Protein AF-A0A1Y5GXN7-F1 (afdb_monomer)

Solvent-accessible surface area (backbone atoms only — not comparable to full-atom values): 7508 Å² total; per-residue (Å²): 139,83,84,79,81,77,75,85,74,84,90,65,66,72,58,67,66,44,54,69,74,42,75,47,80,74,50,48,47,71,45,94,86,85,59,22,37,40,37,34,30,28,22,72,94,70,43,49,29,17,46,33,33,48,56,44,86,85,47,98,48,99,49,56,34,37,48,69,39,37,29,17,50,62,30,80,89,67,70,43,70,76,46,75,46,51,47,69,56,46,34,63,52,51,73,73,58,88,70,99,44,72,50,42,51,52,52,46,51,27,38,69,52,64,23,46,63,70,87,75,71,90,71,88,130

pLDDT: mean 77.29, std 19.77, range [32.41, 95.31]

Radius of gyration: 16.45 Å; Cα contacts (8 Å, |Δi|>4): 203; chains: 1; bounding box: 31×33×63 Å

Nearest PDB structures (foldseek):
  3put-assembly1_B  TM=5.569E-01  e=5.468E-01  Rhizobium etli CFN 42
  3ecf-assembly2_C  TM=4.548E-01  e=5.329E+00  Trichormus variabilis ATCC 29413

Sequence (125 aa):
MRINTCLLFVGKTRAWLSMKKCRKPLMADVYRDGGSYGFVYKADKGKIYELHLPVVRESPCDCKRYYEPLVFQDNCNSGNVVEHPTWEEAKDFVSRIKFDDDRFSELKWIIENGGCTEKYLTRLC

Mean predicted aligned error: 10.0 Å

Foldseek 3Di:
DDPPPPDDDPDDDPVLVQQPPDWAWDDKDFDPPQTKIWTWIATDVGWIKIWIWAWDPDDVDPWTFTDQIWMAGPDVVVVRT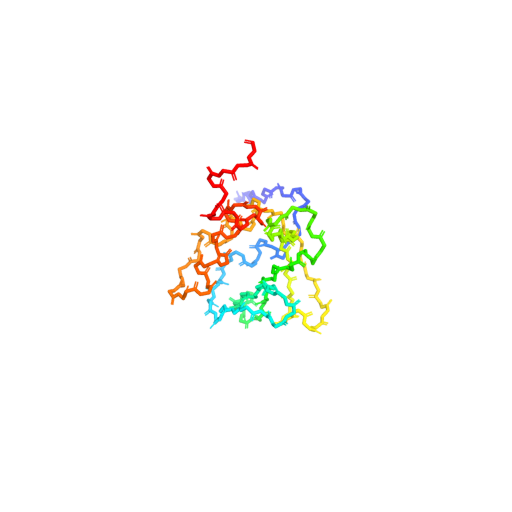PDRDALVSVLVVLVPDDDPDPRSVQVNVCSVVRRTPPPDPPDDD

Structure (mmCIF, N/CA/C/O backbone):
data_AF-A0A1Y5GXN7-F1
#
_entry.id   AF-A0A1Y5GXN7-F1
#
loop_
_atom_site.group_PDB
_atom_site.id
_atom_site.type_symbol
_atom_site.label_atom_id
_atom_site.label_alt_id
_atom_site.label_comp_id
_atom_site.label_asym_id
_atom_site.label_entity_id
_atom_site.label_seq_id
_atom_site.pdbx_PDB_ins_code
_atom_site.Cartn_x
_atom_site.Cartn_y
_atom_site.Cartn_z
_atom_site.occupancy
_atom_site.B_iso_or_equiv
_atom_site.auth_seq_id
_atom_site.auth_comp_id
_atom_site.auth_asym_id
_atom_site.auth_atom_id
_atom_site.pdbx_PDB_model_num
ATOM 1 N N . MET A 1 1 ? 3.716 -1.150 45.256 1.00 34.53 1 MET A N 1
ATOM 2 C CA . MET A 1 1 ? 4.627 -0.326 44.433 1.00 34.53 1 MET A CA 1
ATOM 3 C C . MET A 1 1 ? 4.821 -1.057 43.105 1.00 34.53 1 MET A C 1
ATOM 5 O O . MET A 1 1 ? 5.517 -2.060 43.075 1.00 34.53 1 MET A O 1
ATOM 9 N N . ARG A 1 2 ? 4.067 -0.699 42.055 1.00 34.84 2 ARG A N 1
ATOM 10 C CA . ARG A 1 2 ? 4.144 -1.371 40.744 1.00 34.84 2 ARG A CA 1
ATOM 11 C C . ARG A 1 2 ? 5.100 -0.578 39.862 1.00 34.84 2 ARG A C 1
ATOM 13 O O . ARG A 1 2 ? 4.800 0.558 39.512 1.00 34.84 2 ARG A O 1
ATOM 20 N N . ILE A 1 3 ? 6.249 -1.165 39.550 1.00 36.50 3 ILE A N 1
ATOM 21 C CA . ILE A 1 3 ? 7.191 -0.608 38.582 1.00 36.50 3 ILE A CA 1
ATOM 22 C C . ILE A 1 3 ? 6.585 -0.866 37.200 1.00 36.50 3 ILE A C 1
ATOM 24 O O . ILE A 1 3 ? 6.527 -2.002 36.736 1.00 36.50 3 ILE A O 1
ATOM 28 N N . ASN A 1 4 ? 6.052 0.191 36.584 1.00 32.41 4 ASN A N 1
ATOM 29 C CA . ASN A 1 4 ? 5.670 0.193 35.178 1.00 32.41 4 ASN A CA 1
ATOM 30 C C . ASN A 1 4 ? 6.953 0.161 34.348 1.00 32.41 4 ASN A C 1
ATOM 32 O O . ASN A 1 4 ? 7.621 1.181 34.182 1.00 32.41 4 ASN A O 1
ATOM 36 N N . THR A 1 5 ? 7.285 -1.009 33.818 1.00 39.25 5 THR A N 1
ATOM 37 C CA . THR A 1 5 ? 8.338 -1.173 32.819 1.00 39.25 5 THR A CA 1
ATOM 38 C C . THR A 1 5 ? 7.853 -0.587 31.490 1.00 39.25 5 THR A C 1
ATOM 40 O O . THR A 1 5 ? 7.399 -1.300 30.598 1.00 39.25 5 THR A O 1
ATOM 43 N N . CYS A 1 6 ? 7.915 0.739 31.353 1.00 34.44 6 CYS A N 1
ATOM 44 C CA . CYS A 1 6 ? 7.926 1.389 30.046 1.00 34.44 6 CYS A CA 1
ATOM 45 C C . CYS A 1 6 ? 9.286 1.087 29.415 1.00 34.44 6 CYS A C 1
ATOM 47 O O . CYS A 1 6 ? 10.265 1.795 29.645 1.00 34.44 6 CYS A O 1
ATOM 49 N N . LEU A 1 7 ? 9.346 -0.019 28.672 1.00 39.69 7 LEU A N 1
ATOM 50 C CA . LEU A 1 7 ? 10.491 -0.346 27.839 1.00 39.69 7 LEU A CA 1
ATOM 51 C C . LEU A 1 7 ? 10.740 0.788 26.841 1.00 39.69 7 LEU A C 1
ATOM 53 O O . LEU A 1 7 ? 9.863 1.188 26.073 1.00 39.69 7 LEU A O 1
ATOM 57 N N . LEU A 1 8 ? 11.974 1.273 26.902 1.00 38.19 8 LEU A N 1
ATOM 58 C CA . LEU A 1 8 ? 12.642 2.149 25.957 1.00 38.19 8 LEU A CA 1
ATOM 59 C C . LEU A 1 8 ? 12.447 1.624 24.526 1.00 38.19 8 LEU A C 1
ATOM 61 O O . LEU A 1 8 ? 12.997 0.588 24.166 1.00 38.19 8 LEU A O 1
ATOM 65 N N . PHE A 1 9 ? 11.697 2.356 23.702 1.00 40.44 9 PHE A N 1
ATOM 66 C CA . PHE A 1 9 ? 11.785 2.234 22.249 1.00 40.44 9 PHE A CA 1
ATOM 67 C C . PHE A 1 9 ? 12.582 3.422 21.732 1.00 40.44 9 PHE A C 1
ATOM 69 O O . PHE A 1 9 ? 12.092 4.547 21.645 1.00 40.44 9 PHE A O 1
ATOM 76 N N . VAL A 1 10 ? 13.845 3.146 21.433 1.00 37.97 10 VAL A N 1
ATOM 77 C CA . VAL A 1 10 ? 14.735 4.030 20.693 1.00 37.97 10 VAL A CA 1
ATOM 78 C C . VAL A 1 10 ? 14.148 4.209 19.287 1.00 37.97 10 VAL A C 1
ATOM 80 O O . VAL A 1 10 ? 14.018 3.248 18.536 1.00 37.97 10 VAL A O 1
ATOM 83 N N . GLY A 1 11 ? 13.749 5.436 18.954 1.00 40.03 11 GLY A N 1
ATOM 84 C CA . GLY A 1 11 ? 13.776 5.946 17.580 1.00 40.03 11 GLY A CA 1
ATOM 85 C C . GLY A 1 11 ? 12.766 5.432 16.548 1.00 40.03 11 GLY A C 1
ATOM 86 O O . GLY A 1 11 ? 12.983 5.704 15.375 1.00 40.03 11 GLY A O 1
ATOM 87 N N . LYS A 1 12 ? 11.671 4.749 16.911 1.00 46.34 12 LYS A N 1
ATOM 88 C CA . LYS A 1 12 ? 10.537 4.565 15.978 1.00 46.34 12 LYS A CA 1
ATOM 89 C C . LYS A 1 12 ? 9.441 5.573 16.290 1.00 46.34 12 LYS A C 1
ATOM 91 O O . LYS A 1 12 ? 8.966 5.643 17.426 1.00 46.34 12 LYS A O 1
ATOM 96 N N . THR A 1 13 ? 9.073 6.370 15.293 1.00 49.06 13 THR A N 1
ATOM 97 C CA . THR A 1 13 ? 7.951 7.309 15.322 1.00 49.06 13 THR A CA 1
ATOM 98 C C . THR A 1 13 ? 6.742 6.648 15.984 1.00 49.06 13 THR A C 1
ATOM 100 O O . THR A 1 13 ? 6.307 5.543 15.658 1.00 49.06 13 THR A O 1
ATOM 103 N N . ARG A 1 14 ? 6.216 7.316 17.014 1.00 51.31 14 ARG A N 1
ATOM 104 C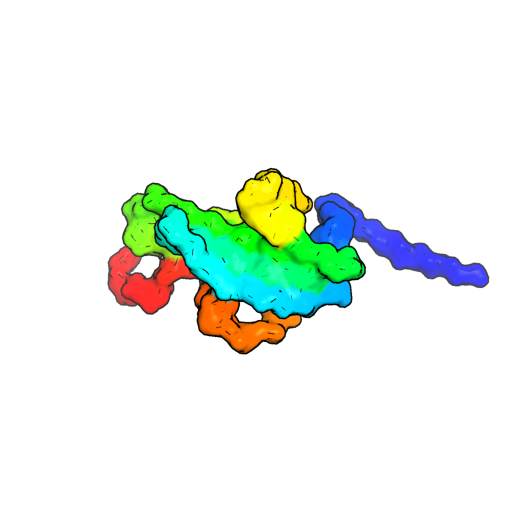 CA . ARG A 1 14 ? 5.106 6.830 17.852 1.00 51.31 14 ARG A CA 1
ATOM 105 C C . ARG A 1 14 ? 3.846 6.504 17.026 1.00 51.31 14 ARG A C 1
ATOM 107 O O . ARG A 1 14 ? 2.988 5.764 17.505 1.00 51.31 14 ARG A O 1
ATOM 114 N N . ALA A 1 15 ? 3.746 7.054 15.814 1.00 53.59 15 ALA A N 1
ATOM 115 C CA . ALA A 1 15 ? 2.628 6.899 14.895 1.00 53.59 15 ALA A CA 1
ATOM 116 C C . ALA A 1 15 ? 2.580 5.502 14.247 1.00 53.59 15 ALA A C 1
ATOM 118 O O . ALA A 1 15 ? 1.538 4.853 14.356 1.00 53.59 15 ALA A O 1
ATOM 119 N N . TRP A 1 16 ? 3.686 4.949 13.733 1.00 58.44 16 TRP A N 1
ATOM 120 C CA . TRP A 1 16 ? 3.693 3.576 13.193 1.00 58.44 16 TRP A CA 1
ATOM 121 C C . TRP A 1 16 ? 3.230 2.517 14.209 1.00 58.44 16 TRP A C 1
ATOM 123 O O . TRP A 1 16 ? 2.465 1.608 13.878 1.00 58.44 16 TRP A O 1
ATOM 133 N N . LEU A 1 17 ? 3.642 2.650 15.478 1.00 53.44 17 LEU A N 1
ATOM 134 C CA . LEU A 1 17 ? 3.203 1.768 16.572 1.00 53.44 17 LEU A CA 1
ATOM 135 C C . LEU A 1 17 ? 1.702 1.909 16.881 1.00 53.44 17 LEU A C 1
ATOM 137 O O . LEU A 1 17 ? 1.053 0.913 17.209 1.00 53.44 17 LEU A O 1
ATOM 141 N N . SER A 1 18 ? 1.146 3.118 16.764 1.00 51.62 18 SER A N 1
ATOM 142 C CA . SER A 1 18 ? -0.284 3.387 16.965 1.00 51.62 18 SER A CA 1
ATOM 143 C C . SER A 1 18 ? -1.131 2.812 15.824 1.00 51.62 18 SER A C 1
ATOM 145 O O . SER A 1 18 ? -2.084 2.066 16.076 1.00 51.62 18 SER A O 1
ATOM 147 N N . MET A 1 19 ? -0.670 2.975 14.578 1.00 58.62 19 MET A N 1
ATOM 148 C CA . MET A 1 19 ? -1.265 2.366 13.385 1.00 58.62 19 MET A CA 1
ATOM 149 C C . MET A 1 19 ? -1.328 0.831 13.447 1.00 58.62 19 MET A C 1
ATOM 151 O O . MET A 1 19 ? -2.065 0.211 12.679 1.00 58.62 19 MET A O 1
ATOM 155 N N . LYS A 1 20 ? -0.591 0.169 14.355 1.00 62.81 20 LYS A N 1
ATOM 156 C CA . LYS A 1 20 ? -0.680 -1.287 14.573 1.00 62.81 20 LYS A CA 1
ATOM 157 C C . LYS A 1 20 ? -1.891 -1.756 15.384 1.00 62.81 20 LYS A C 1
ATOM 159 O O . LYS A 1 20 ? -2.148 -2.956 15.377 1.00 62.81 20 LYS A O 1
AT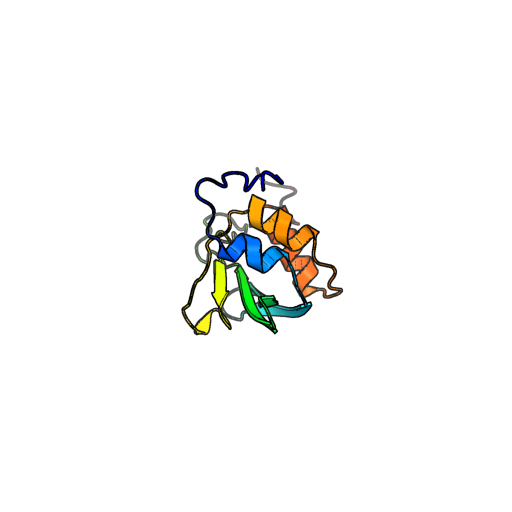OM 164 N N . LYS A 1 21 ? -2.624 -0.877 16.079 1.00 63.44 21 LYS A N 1
ATOM 165 C CA . LYS A 1 21 ? -3.592 -1.312 17.110 1.00 63.44 21 LYS A CA 1
ATOM 166 C C . LYS A 1 21 ? -5.047 -1.466 16.663 1.00 63.44 21 LYS A C 1
ATOM 168 O O . LYS A 1 21 ? -5.749 -2.258 17.276 1.00 63.44 21 LYS A O 1
ATOM 173 N N . CYS A 1 22 ? -5.489 -0.801 15.598 1.00 58.28 22 CYS A N 1
ATOM 174 C CA . CYS A 1 22 ? -6.813 -1.007 14.997 1.00 58.28 22 CYS A CA 1
ATOM 175 C C . CYS A 1 22 ? -6.707 -0.738 13.501 1.00 58.28 22 CYS A C 1
ATOM 177 O O . CYS A 1 22 ? -6.362 0.375 13.130 1.00 58.28 22 CYS A O 1
ATOM 179 N N . ARG A 1 23 ? -6.983 -1.730 12.650 1.00 77.25 23 ARG A N 1
ATOM 180 C CA . ARG A 1 23 ? -6.904 -1.587 11.191 1.00 77.25 23 ARG A CA 1
ATOM 181 C C . ARG A 1 23 ? -8.178 -2.140 10.582 1.00 77.25 23 ARG A C 1
ATOM 183 O O . ARG A 1 23 ? -8.370 -3.352 10.563 1.00 77.25 23 ARG A O 1
ATOM 190 N N . LYS A 1 24 ? -9.062 -1.259 10.123 1.00 88.75 24 LYS A N 1
ATOM 191 C CA . LYS A 1 24 ? -10.194 -1.669 9.290 1.00 88.75 24 LYS A CA 1
ATOM 192 C C . LYS A 1 24 ? -9.818 -1.398 7.832 1.00 88.75 24 LYS A C 1
ATOM 194 O O . LYS A 1 24 ? -9.756 -0.217 7.486 1.00 88.75 24 LYS A O 1
ATOM 199 N N . PRO A 1 25 ? -9.539 -2.425 7.011 1.00 90.44 25 PRO A N 1
ATOM 200 C CA . PRO A 1 25 ? -9.313 -2.218 5.585 1.00 90.44 25 PRO A CA 1
ATOM 201 C C . PRO A 1 25 ? -10.563 -1.594 4.957 1.00 90.44 25 PRO A C 1
ATOM 203 O O . PRO A 1 25 ? -11.686 -1.907 5.367 1.00 90.44 25 PRO A O 1
ATOM 206 N N . LEU A 1 26 ? -10.365 -0.671 4.020 1.00 92.06 26 LEU A N 1
ATOM 207 C CA . LEU A 1 26 ? -11.450 -0.009 3.299 1.00 92.06 26 LEU A CA 1
ATOM 208 C C . LEU A 1 26 ? -11.411 -0.330 1.808 1.00 92.06 26 LEU A C 1
ATOM 210 O O . LEU A 1 26 ? -12.455 -0.634 1.245 1.00 92.06 26 LEU A O 1
ATOM 214 N N . MET A 1 27 ? -10.236 -0.230 1.184 1.00 93.50 27 MET A N 1
ATOM 215 C CA . MET A 1 27 ? -10.082 -0.358 -0.264 1.00 93.50 27 MET A C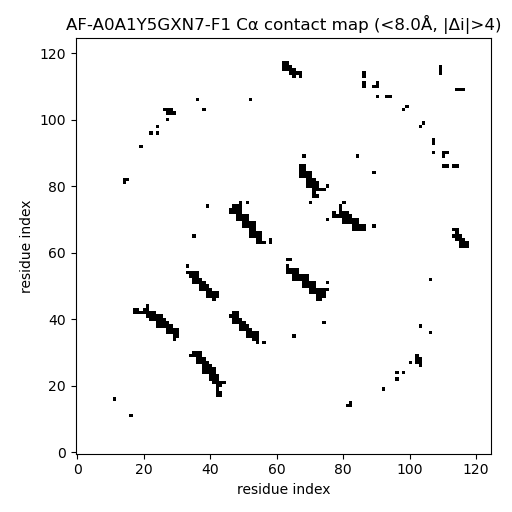A 1
ATOM 216 C C . MET A 1 27 ? -8.619 -0.618 -0.624 1.00 93.50 27 MET A C 1
ATOM 218 O O . MET A 1 27 ? -7.727 -0.116 0.060 1.00 93.50 27 MET A O 1
ATOM 222 N N . ALA A 1 28 ? -8.379 -1.341 -1.711 1.00 93.69 28 ALA A N 1
ATOM 223 C CA . ALA A 1 28 ? -7.106 -1.352 -2.418 1.00 93.69 28 ALA A CA 1
ATOM 224 C C . ALA A 1 28 ? -7.366 -1.059 -3.898 1.00 93.69 28 ALA A C 1
ATOM 226 O O . ALA A 1 28 ? -8.378 -1.500 -4.436 1.00 93.69 28 ALA A O 1
ATOM 227 N N . ASP A 1 29 ? -6.489 -0.300 -4.548 1.00 93.25 29 ASP A N 1
ATOM 228 C CA . ASP A 1 29 ? -6.628 -0.001 -5.974 1.00 93.25 29 ASP A CA 1
ATOM 229 C C . ASP A 1 29 ? -5.272 0.285 -6.633 1.00 93.25 29 ASP A C 1
ATOM 231 O O . ASP A 1 29 ? -4.266 0.525 -5.958 1.00 93.25 29 ASP A O 1
ATOM 235 N N . VAL A 1 30 ? -5.266 0.268 -7.964 1.00 90.00 30 VAL A N 1
ATOM 236 C CA . VAL A 1 30 ? -4.144 0.648 -8.820 1.00 90.00 30 VAL A CA 1
ATOM 237 C C . VAL A 1 30 ? -4.413 2.012 -9.452 1.00 90.00 30 VAL A C 1
ATOM 239 O O . VAL A 1 30 ? -5.453 2.267 -10.061 1.00 90.00 30 VAL A O 1
ATOM 242 N N . TYR A 1 31 ? -3.457 2.920 -9.326 1.00 87.06 31 TYR A N 1
ATOM 243 C CA . TYR A 1 31 ? -3.564 4.266 -9.855 1.00 87.06 31 TYR A CA 1
ATOM 244 C C . TYR A 1 31 ? -3.194 4.336 -11.333 1.00 87.06 31 TYR A C 1
ATOM 246 O O . TYR A 1 31 ? -2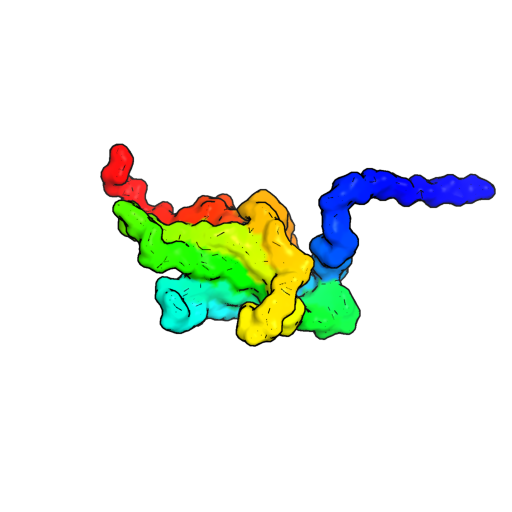.387 3.576 -11.873 1.00 87.06 31 TYR A O 1
ATOM 254 N N . ARG A 1 32 ? -3.824 5.298 -12.016 1.00 80.12 32 ARG A N 1
ATOM 255 C CA . ARG A 1 32 ? -3.689 5.521 -13.465 1.00 80.12 32 ARG A CA 1
ATOM 256 C C . ARG A 1 32 ? -2.354 6.156 -13.864 1.00 80.12 32 ARG A C 1
ATOM 258 O O . ARG A 1 32 ? -2.146 6.474 -15.028 1.00 80.12 32 ARG A O 1
ATOM 265 N N . ASP A 1 33 ? -1.452 6.349 -12.913 1.00 75.12 33 ASP A N 1
ATOM 266 C CA . ASP A 1 33 ? -0.162 7.018 -13.064 1.00 75.12 33 ASP A CA 1
ATOM 267 C C . ASP A 1 33 ? 0.946 6.118 -13.643 1.00 75.12 33 ASP A C 1
ATOM 269 O O . ASP A 1 33 ? 2.114 6.515 -13.664 1.00 75.12 33 ASP A O 1
ATOM 273 N N . GLY A 1 34 ? 0.588 4.927 -14.127 1.00 71.75 34 GLY A N 1
ATOM 274 C CA . GLY A 1 34 ? 1.518 3.923 -14.652 1.00 71.75 34 GLY A CA 1
ATOM 275 C C . GLY A 1 34 ? 1.551 2.627 -13.838 1.00 71.75 34 GLY A C 1
ATOM 276 O O . GLY A 1 34 ? 2.182 1.651 -14.271 1.00 71.75 34 GLY A O 1
ATOM 277 N N . GLY A 1 35 ? 0.825 2.590 -12.716 1.00 84.44 35 GLY A N 1
ATOM 278 C CA . GLY A 1 35 ? 0.591 1.381 -11.933 1.00 84.44 35 GLY A CA 1
ATOM 279 C C . GLY A 1 35 ? 1.023 1.472 -10.476 1.00 84.44 35 GLY A C 1
ATOM 280 O O . GLY A 1 35 ? 1.331 0.430 -9.909 1.00 84.44 35 GLY A O 1
ATOM 281 N N . SER A 1 36 ? 1.073 2.664 -9.871 1.00 90.81 36 SER A N 1
ATOM 282 C CA . SER A 1 36 ? 1.222 2.760 -8.416 1.00 90.81 36 SER A CA 1
ATOM 283 C C . SER A 1 36 ? 0.036 2.093 -7.724 1.00 90.81 36 SER A C 1
ATOM 285 O O . SER A 1 36 ? -1.063 2.056 -8.275 1.00 90.81 36 SER A O 1
ATOM 287 N N . TYR A 1 37 ? 0.230 1.584 -6.513 1.00 93.75 37 TYR A N 1
ATOM 288 C CA . TYR A 1 37 ? -0.860 0.997 -5.732 1.00 93.75 37 TYR A CA 1
ATOM 289 C C . TYR A 1 37 ? -1.194 1.861 -4.522 1.00 93.75 37 TYR A C 1
ATOM 291 O O . TYR A 1 37 ? -0.317 2.504 -3.948 1.00 93.75 37 TYR A O 1
ATOM 299 N N . GLY A 1 38 ? -2.453 1.820 -4.101 1.00 93.88 38 GLY A N 1
ATOM 300 C CA . GLY A 1 38 ? -2.914 2.413 -2.852 1.00 93.88 38 GLY A CA 1
ATOM 301 C C . GLY A 1 38 ? -3.725 1.409 -2.043 1.00 93.88 38 GLY A C 1
ATOM 302 O O . GLY A 1 38 ? -4.562 0.691 -2.587 1.00 93.88 38 GLY A O 1
ATOM 303 N N . PHE A 1 39 ? -3.503 1.371 -0.732 1.00 95.31 39 PHE A N 1
ATOM 304 C CA . PHE A 1 39 ? -4.326 0.629 0.218 1.00 95.31 39 PHE A CA 1
ATOM 305 C C . PHE A 1 39 ? -4.803 1.539 1.341 1.00 95.31 39 PHE A C 1
ATOM 307 O O . PHE A 1 39 ? -4.016 2.029 2.151 1.00 95.31 39 PHE A O 1
ATOM 314 N N . VAL A 1 40 ? -6.116 1.725 1.409 1.00 94.38 40 VAL A N 1
ATOM 315 C CA . VAL A 1 40 ? -6.778 2.626 2.344 1.00 94.38 40 VAL A CA 1
ATOM 316 C C . VAL A 1 40 ? -7.314 1.836 3.534 1.00 94.38 40 VAL A C 1
ATOM 318 O O . VAL A 1 40 ? -8.019 0.833 3.384 1.00 94.38 40 VAL A O 1
ATOM 321 N N . TYR A 1 41 ? -7.026 2.313 4.741 1.00 92.56 41 TYR A N 1
ATOM 322 C CA . TYR A 1 41 ? -7.463 1.688 5.986 1.00 92.56 41 TYR A CA 1
ATOM 323 C C . TYR A 1 41 ? -7.796 2.726 7.060 1.00 92.56 41 TYR A C 1
ATOM 325 O O . TYR A 1 41 ? -7.290 3.847 7.059 1.00 92.56 41 TYR A O 1
ATOM 333 N N . LYS A 1 42 ? -8.650 2.345 8.019 1.00 91.94 42 LYS A N 1
ATOM 334 C CA . LYS A 1 42 ? -8.887 3.139 9.234 1.00 91.94 42 LYS A CA 1
ATOM 335 C C . LYS A 1 42 ? -8.001 2.673 10.376 1.00 91.94 42 LYS A C 1
ATOM 337 O O . LYS A 1 42 ? -8.000 1.479 10.678 1.00 91.94 42 LYS A O 1
ATOM 342 N N . ALA A 1 43 ? -7.352 3.615 11.052 1.00 88.56 43 ALA A N 1
ATOM 343 C CA . ALA A 1 43 ? -6.600 3.405 12.285 1.00 88.56 43 ALA A CA 1
ATOM 344 C C . ALA A 1 43 ? -6.801 4.558 13.281 1.00 88.56 43 ALA A C 1
ATOM 346 O O . ALA A 1 43 ? -7.605 5.452 13.041 1.00 88.56 43 ALA A O 1
ATOM 347 N N . ASP A 1 44 ? -6.154 4.495 14.449 1.00 84.50 44 ASP A N 1
ATOM 348 C CA . ASP A 1 44 ? -6.066 5.605 15.413 1.00 84.50 44 ASP A CA 1
ATOM 349 C C . ASP A 1 44 ? -7.384 6.346 15.677 1.00 84.50 44 ASP A C 1
ATOM 351 O O . ASP A 1 44 ? -7.536 7.533 15.394 1.00 84.50 44 ASP A O 1
ATOM 355 N N . LYS A 1 45 ? -8.355 5.624 16.253 1.00 83.12 45 LYS A N 1
ATOM 356 C CA . LYS A 1 45 ? -9.708 6.133 16.553 1.00 83.12 45 LYS A CA 1
ATOM 357 C C . LYS A 1 45 ? -10.517 6.520 15.304 1.00 83.12 45 LYS A C 1
ATOM 359 O O . LYS A 1 45 ? -11.355 7.411 15.359 1.00 83.12 45 LYS A O 1
ATOM 364 N N . GLY A 1 46 ? -10.307 5.808 14.198 1.00 83.94 46 GLY A N 1
ATOM 365 C CA . GLY A 1 46 ? -11.139 5.915 12.996 1.00 83.94 46 GLY A CA 1
ATOM 366 C C . GLY A 1 46 ? -10.628 6.895 11.941 1.00 83.94 46 GLY A C 1
ATOM 367 O O . GLY A 1 46 ? -11.327 7.101 10.949 1.00 83.94 46 GLY A O 1
ATOM 368 N N . LYS A 1 47 ? -9.426 7.451 12.127 1.00 89.19 47 LYS A N 1
ATOM 369 C CA . LYS A 1 47 ? -8.705 8.219 11.107 1.00 89.19 47 LYS A CA 1
ATOM 370 C C . LYS A 1 47 ? -8.382 7.350 9.897 1.00 89.19 47 LYS A C 1
ATOM 372 O O . LYS A 1 47 ? -8.179 6.145 10.044 1.00 89.19 47 LYS A O 1
ATOM 377 N N . ILE A 1 48 ? -8.344 7.963 8.720 1.00 90.81 48 ILE A N 1
ATOM 378 C CA . ILE A 1 48 ? -8.067 7.290 7.451 1.00 90.81 48 ILE A CA 1
ATOM 379 C C . ILE A 1 48 ? -6.594 7.479 7.099 1.00 90.81 48 ILE A C 1
ATOM 381 O O . ILE A 1 48 ? -6.031 8.558 7.284 1.00 90.81 48 ILE A O 1
ATOM 385 N N . TYR A 1 49 ? -5.994 6.408 6.601 1.00 92.56 49 TYR A N 1
ATOM 386 C CA . TYR A 1 49 ? -4.628 6.379 6.116 1.00 92.56 49 TYR A CA 1
ATOM 387 C C . TYR A 1 49 ? -4.574 5.630 4.794 1.00 92.56 49 TYR A C 1
ATOM 389 O O . TYR A 1 49 ? -5.393 4.739 4.545 1.00 92.56 49 TYR A O 1
ATOM 397 N N . GLU A 1 50 ? -3.568 5.953 3.995 1.00 93.69 50 GLU A N 1
ATOM 398 C CA . GLU A 1 50 ? -3.251 5.246 2.764 1.00 93.69 50 GLU A CA 1
ATOM 399 C C . GLU A 1 50 ? -1.806 4.758 2.812 1.00 93.69 50 GLU A C 1
ATOM 401 O O . GLU A 1 50 ? -0.895 5.557 3.015 1.00 93.69 50 GLU A O 1
ATOM 406 N N . LEU A 1 51 ? -1.607 3.456 2.608 1.00 94.19 51 LEU A N 1
ATOM 407 C CA . LEU A 1 51 ? -0.318 2.887 2.237 1.00 94.19 51 LEU A CA 1
ATOM 408 C C . LEU A 1 51 ? -0.195 2.954 0.715 1.00 94.19 51 LEU A C 1
ATOM 410 O O . LEU A 1 51 ? -0.922 2.261 0.003 1.00 94.19 51 LEU A O 1
ATOM 414 N N . HIS A 1 52 ? 0.728 3.769 0.237 1.00 94.62 52 HIS A N 1
ATOM 415 C CA . HIS A 1 52 ? 0.958 4.029 -1.170 1.00 94.62 52 HIS A CA 1
ATOM 416 C C . HIS A 1 52 ? 2.256 3.355 -1.629 1.00 94.62 52 HIS A C 1
ATOM 418 O O . HIS A 1 52 ? 3.284 3.477 -0.963 1.00 94.62 52 HIS A O 1
ATOM 424 N N . LEU A 1 53 ? 2.216 2.658 -2.764 1.00 93.44 53 LEU A N 1
ATOM 425 C CA . LEU A 1 53 ? 3.376 2.088 -3.451 1.00 93.44 53 LEU A CA 1
ATOM 426 C C . LEU A 1 53 ? 3.616 2.863 -4.748 1.00 93.44 53 LEU A C 1
ATOM 428 O O . LEU A 1 53 ? 2.963 2.559 -5.752 1.00 93.44 53 LEU A O 1
ATOM 432 N N . PRO A 1 54 ? 4.543 3.832 -4.760 1.00 91.56 54 PRO A N 1
ATOM 433 C CA . PRO A 1 54 ? 4.832 4.591 -5.963 1.00 91.56 54 PRO A CA 1
ATOM 434 C C . PRO A 1 54 ? 5.608 3.735 -6.969 1.00 91.56 54 PRO A C 1
ATOM 436 O O . PRO A 1 54 ? 6.599 3.084 -6.622 1.00 91.56 54 PRO A O 1
ATOM 439 N N . VAL A 1 55 ? 5.183 3.751 -8.230 1.00 89.06 55 VAL A N 1
ATOM 440 C CA . VAL A 1 55 ? 5.866 3.040 -9.318 1.00 89.06 55 VAL A CA 1
ATOM 441 C C . VAL A 1 55 ? 7.105 3.805 -9.804 1.00 89.06 55 VAL A C 1
ATOM 443 O O . VAL A 1 5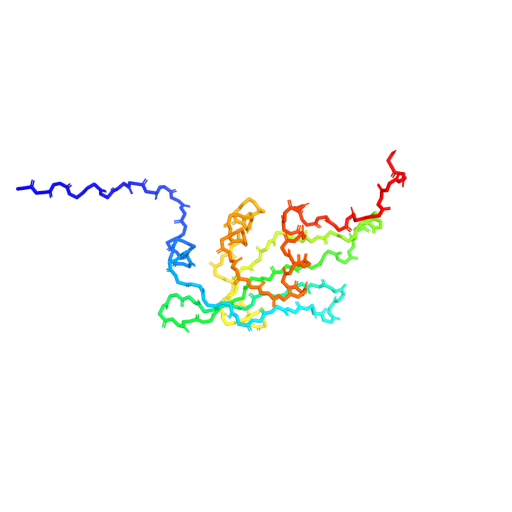5 ? 7.076 5.022 -9.997 1.00 89.06 55 VAL A O 1
ATOM 446 N N . VAL A 1 56 ? 8.201 3.090 -10.063 1.00 85.94 56 VAL A N 1
ATOM 447 C CA . VAL A 1 56 ? 9.394 3.627 -10.731 1.00 85.94 56 VAL A CA 1
ATOM 448 C C . VAL A 1 56 ? 9.138 3.621 -12.238 1.00 85.94 56 VAL A C 1
ATOM 450 O O . VAL A 1 56 ? 9.075 2.561 -12.861 1.00 85.94 56 VAL A O 1
ATOM 453 N N . ARG A 1 57 ? 8.971 4.806 -12.836 1.00 72.00 57 ARG A N 1
ATOM 454 C CA . ARG A 1 57 ? 8.690 4.939 -14.279 1.00 72.00 57 ARG A CA 1
ATOM 455 C C . ARG A 1 57 ? 9.901 4.643 -15.167 1.00 72.00 57 ARG A C 1
ATOM 457 O O . ARG A 1 57 ? 9.726 4.155 -16.276 1.00 72.00 57 ARG A O 1
ATOM 464 N N . GLU A 1 58 ? 11.106 4.908 -14.672 1.00 67.62 58 GLU A N 1
ATOM 465 C CA . GLU A 1 58 ? 12.366 4.710 -15.396 1.00 67.62 58 GLU A CA 1
ATOM 466 C C . GLU A 1 58 ? 13.110 3.499 -14.823 1.00 67.62 58 GLU A C 1
ATOM 468 O O . GLU A 1 58 ? 14.119 3.632 -14.133 1.00 67.62 58 GLU A O 1
ATOM 473 N N . SER A 1 59 ? 12.575 2.296 -15.043 1.00 58.53 59 SER A N 1
ATOM 474 C CA . SER A 1 59 ? 13.311 1.073 -14.715 1.00 58.53 59 SER A CA 1
ATOM 475 C C . SER A 1 59 ? 14.117 0.638 -15.945 1.00 58.53 59 SER A C 1
ATOM 477 O O . SER A 1 59 ? 13.514 0.342 -16.976 1.00 58.53 59 SER A O 1
ATOM 479 N N . PRO A 1 60 ? 15.463 0.599 -15.883 1.00 55.75 60 PRO A N 1
ATOM 480 C CA . PRO A 1 60 ? 16.318 0.249 -17.025 1.00 55.75 60 PRO A CA 1
ATOM 481 C C . PRO A 1 60 ? 16.247 -1.238 -17.418 1.00 55.75 60 PRO A C 1
ATOM 483 O O . PRO A 1 60 ? 16.881 -1.660 -18.380 1.00 55.75 60 PRO A O 1
ATOM 486 N N . CYS A 1 61 ? 15.486 -2.036 -16.675 1.00 54.25 61 CYS A N 1
ATOM 487 C CA . CYS A 1 61 ? 15.229 -3.446 -16.922 1.00 54.25 61 CYS A CA 1
ATOM 488 C C . CYS A 1 61 ? 13.707 -3.612 -16.891 1.00 54.25 61 CYS A C 1
ATOM 490 O O . CYS A 1 61 ? 13.097 -3.060 -15.978 1.00 54.25 61 CYS A O 1
ATOM 492 N N . ASP A 1 62 ? 13.096 -4.382 -17.798 1.00 54.47 62 ASP A N 1
ATOM 493 C CA . ASP A 1 62 ? 11.633 -4.594 -17.941 1.00 54.47 62 ASP A CA 1
ATOM 494 C C . ASP A 1 62 ? 10.882 -5.065 -16.665 1.00 54.47 62 ASP A C 1
ATOM 496 O O . ASP A 1 62 ? 9.673 -5.302 -16.671 1.00 54.47 62 ASP A O 1
ATOM 500 N N . CYS A 1 63 ? 11.573 -5.174 -15.532 1.00 59.38 63 CYS A N 1
ATOM 501 C CA . CYS A 1 63 ? 10.987 -5.216 -14.207 1.00 59.38 63 CYS A CA 1
ATOM 502 C C . CYS A 1 63 ? 10.397 -3.843 -13.826 1.00 59.38 63 CYS A C 1
ATOM 504 O O . CYS A 1 63 ? 11.119 -2.871 -13.589 1.00 59.38 63 CYS A O 1
ATOM 506 N N . LYS A 1 64 ? 9.067 -3.742 -13.692 1.00 63.28 64 LYS A N 1
ATOM 507 C CA . LYS A 1 64 ? 8.496 -2.609 -12.949 1.00 63.28 64 LYS A CA 1
ATOM 508 C C . LYS A 1 64 ? 8.967 -2.724 -11.502 1.00 63.28 64 LYS A C 1
ATOM 510 O O . LYS A 1 64 ? 8.656 -3.710 -10.822 1.00 63.28 64 LYS A O 1
ATOM 515 N N . ARG A 1 65 ? 9.720 -1.720 -11.060 1.00 80.25 65 ARG A N 1
ATOM 516 C CA . ARG A 1 65 ? 10.142 -1.555 -9.670 1.00 80.25 65 ARG A CA 1
ATOM 517 C C . ARG A 1 65 ? 9.206 -0.574 -8.979 1.00 80.25 65 ARG A C 1
ATOM 519 O O . ARG A 1 65 ? 8.710 0.357 -9.609 1.00 80.25 65 ARG A O 1
ATOM 526 N N . TYR A 1 66 ? 8.968 -0.787 -7.696 1.00 88.31 66 TYR A N 1
ATOM 527 C CA . TYR A 1 66 ? 8.297 0.172 -6.823 1.00 88.31 66 TYR A CA 1
ATOM 528 C C . TYR A 1 66 ? 9.335 0.807 -5.908 1.00 88.31 66 TYR A C 1
ATOM 530 O O . TYR A 1 66 ? 10.317 0.162 -5.536 1.00 88.31 66 TYR A O 1
ATOM 538 N N . TYR A 1 67 ? 9.119 2.069 -5.552 1.00 89.94 67 TYR A N 1
ATOM 539 C CA . TYR A 1 67 ? 9.825 2.670 -4.427 1.00 89.94 67 TYR A CA 1
ATOM 540 C C . TYR A 1 67 ? 9.320 2.073 -3.115 1.00 89.94 67 TYR A C 1
ATOM 542 O O . TYR A 1 67 ? 8.261 1.438 -3.078 1.00 89.94 67 TYR A O 1
ATOM 550 N N . GLU A 1 68 ? 10.073 2.296 -2.038 1.00 90.88 68 GLU A N 1
ATOM 551 C CA . GLU A 1 68 ? 9.585 1.957 -0.706 1.00 90.88 68 GLU A CA 1
ATOM 552 C C . GLU A 1 68 ? 8.219 2.609 -0.437 1.00 90.88 68 GLU A C 1
ATOM 554 O O . GLU A 1 68 ? 7.938 3.704 -0.945 1.00 90.88 68 GLU A O 1
ATOM 559 N N . PRO A 1 69 ? 7.349 1.938 0.336 1.00 93.31 69 PRO A N 1
ATOM 560 C CA . PRO A 1 69 ? 6.006 2.432 0.562 1.00 93.31 69 PRO A CA 1
ATOM 561 C C . PRO A 1 69 ? 6.013 3.746 1.339 1.00 93.31 69 PRO A C 1
ATOM 563 O O . PRO A 1 69 ? 6.869 4.005 2.182 1.00 93.31 69 PRO A O 1
ATOM 566 N N . LEU A 1 70 ? 4.982 4.545 1.109 1.00 93.75 70 LEU A N 1
ATOM 567 C CA . LEU A 1 70 ? 4.707 5.765 1.855 1.00 93.75 70 LEU A CA 1
ATOM 568 C C . LEU A 1 70 ? 3.381 5.607 2.582 1.00 93.75 70 LEU A C 1
ATOM 570 O O . LEU A 1 70 ? 2.458 4.988 2.053 1.00 93.75 70 LEU A O 1
ATOM 574 N N . VAL A 1 71 ? 3.257 6.187 3.774 1.00 92.44 71 VAL A N 1
ATOM 575 C CA . VAL A 1 71 ? 1.953 6.300 4.430 1.00 92.44 71 VAL A CA 1
ATOM 576 C C . VAL A 1 71 ? 1.520 7.743 4.492 1.00 92.44 71 VAL A C 1
ATOM 578 O O . VAL A 1 71 ? 2.219 8.591 5.042 1.00 92.44 71 VAL A O 1
ATOM 581 N N . PHE A 1 72 ? 0.322 7.991 3.986 1.00 91.69 72 PHE A N 1
ATOM 582 C CA . PHE A 1 72 ? -0.337 9.283 4.035 1.00 91.69 72 PHE A CA 1
ATOM 583 C C . PHE A 1 72 ? -1.455 9.272 5.069 1.00 91.69 72 PHE A C 1
ATOM 585 O O . PHE A 1 72 ? -2.148 8.265 5.240 1.00 91.69 72 PHE A O 1
ATOM 592 N N . GLN A 1 73 ? -1.670 10.411 5.728 1.00 91.06 73 GLN A N 1
ATOM 593 C CA . GLN A 1 73 ? -2.963 10.677 6.348 1.00 91.06 73 GLN A CA 1
ATOM 594 C C . GLN A 1 73 ? -3.955 11.087 5.246 1.00 91.06 73 GLN A C 1
ATOM 596 O O . GLN A 1 73 ? -3.642 11.919 4.390 1.00 91.06 73 GLN A O 1
ATOM 601 N N . ASP A 1 74 ? -5.142 10.485 5.275 1.00 88.31 74 ASP A N 1
ATOM 602 C CA . ASP A 1 74 ? -6.202 10.581 4.267 1.00 88.31 74 ASP A CA 1
ATOM 603 C C . ASP A 1 74 ? -5.882 9.891 2.928 1.00 88.31 74 ASP A C 1
ATOM 605 O O . ASP A 1 74 ? -6.456 8.834 2.669 1.00 88.31 74 ASP A O 1
ATOM 609 N N . ASN A 1 75 ? -5.009 10.456 2.084 1.00 87.88 75 ASN A N 1
ATOM 610 C CA . ASN A 1 75 ? -4.584 9.852 0.808 1.00 87.88 75 ASN A CA 1
ATOM 611 C C . ASN A 1 75 ? -3.309 10.495 0.225 1.00 87.88 75 ASN A C 1
ATOM 613 O O . ASN A 1 75 ? -2.882 11.552 0.687 1.00 87.88 75 ASN A O 1
ATOM 617 N N . CYS A 1 76 ? -2.737 9.901 -0.826 1.00 85.94 76 CYS A N 1
ATOM 618 C CA . CYS A 1 76 ? -1.523 10.384 -1.493 1.00 85.94 76 CYS A CA 1
ATOM 619 C C . CYS A 1 76 ? -1.643 11.809 -2.067 1.00 85.94 76 CYS A C 1
ATOM 621 O O . CYS A 1 76 ? -0.658 12.544 -2.109 1.00 85.94 76 CYS A O 1
ATOM 623 N N . ASN A 1 77 ? -2.849 12.243 -2.458 1.00 86.38 77 ASN A N 1
ATOM 624 C CA . ASN A 1 77 ? -3.088 13.590 -2.991 1.00 86.38 77 ASN A CA 1
ATOM 625 C C . ASN A 1 77 ? -3.087 14.670 -1.901 1.00 86.38 77 ASN A C 1
ATOM 627 O O . ASN A 1 77 ? -2.995 15.852 -2.224 1.00 86.38 77 ASN A O 1
ATOM 631 N N . SER A 1 78 ? -3.190 14.293 -0.621 1.00 85.25 78 SER A N 1
ATOM 632 C CA . SER A 1 78 ? -3.116 15.250 0.487 1.00 85.25 78 SER A CA 1
ATOM 633 C C . SER A 1 78 ? -1.705 15.818 0.665 1.00 85.25 78 SER A C 1
ATOM 635 O O . SER A 1 78 ? -1.546 16.871 1.277 1.00 85.25 78 SER A O 1
ATOM 637 N N . GLY A 1 79 ? -0.679 15.114 0.168 1.00 85.06 79 GLY A N 1
ATOM 638 C CA . GLY A 1 79 ? 0.731 15.440 0.391 1.00 85.06 79 GLY A CA 1
ATOM 639 C C . GLY A 1 79 ? 1.204 15.225 1.835 1.00 85.06 79 GLY A C 1
ATOM 640 O O . GLY A 1 79 ? 2.386 15.403 2.123 1.00 85.06 79 GLY A O 1
ATOM 641 N N . ASN A 1 80 ? 0.317 14.809 2.745 1.00 88.19 80 ASN A N 1
ATOM 642 C CA . ASN A 1 80 ? 0.618 14.637 4.164 1.00 88.19 80 ASN A CA 1
ATOM 643 C C . ASN A 1 80 ? 1.192 13.244 4.431 1.00 88.19 80 ASN A C 1
ATOM 645 O O . ASN A 1 80 ? 0.514 12.375 4.991 1.00 88.19 80 ASN A O 1
ATOM 649 N N . VAL A 1 81 ? 2.445 13.033 4.024 1.00 90.06 81 VAL A N 1
ATOM 650 C CA . VAL A 1 81 ? 3.200 11.833 4.398 1.00 90.06 81 VAL A CA 1
ATOM 651 C C . VAL A 1 81 ? 3.428 11.855 5.905 1.00 90.06 81 VAL A C 1
ATOM 653 O O . VAL A 1 81 ? 3.969 12.813 6.455 1.00 90.06 81 VAL A O 1
ATOM 656 N N . VAL A 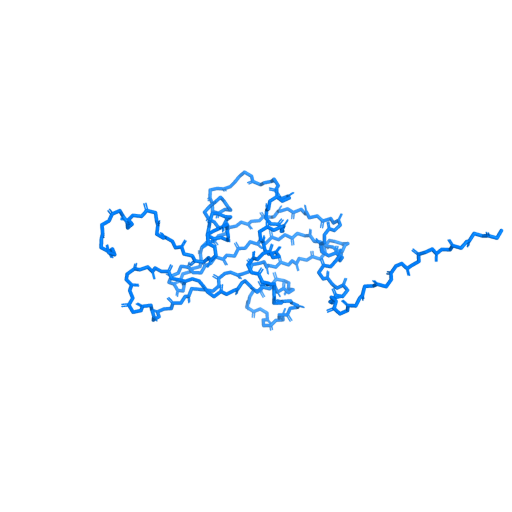1 82 ? 3.001 10.793 6.577 1.00 90.00 82 VAL A N 1
ATOM 657 C CA . VAL A 1 82 ? 3.180 10.618 8.019 1.00 90.00 82 VAL A CA 1
ATOM 658 C C . VAL A 1 82 ? 4.256 9.593 8.349 1.00 90.00 82 VAL A C 1
ATOM 660 O O . VAL A 1 82 ? 4.805 9.658 9.444 1.00 90.00 82 VAL A O 1
ATOM 663 N N . GLU A 1 83 ? 4.565 8.667 7.432 1.00 88.81 83 GLU A N 1
ATOM 664 C CA . GLU A 1 83 ? 5.602 7.645 7.622 1.00 88.81 83 GLU A CA 1
ATOM 665 C C . GLU A 1 83 ? 6.229 7.189 6.290 1.00 88.81 83 GLU A C 1
ATOM 667 O O . GLU A 1 83 ? 5.580 7.202 5.241 1.00 88.81 83 GLU A O 1
ATOM 672 N N . HIS A 1 84 ? 7.472 6.706 6.383 1.00 91.19 84 HIS A N 1
ATOM 673 C CA . HIS A 1 84 ? 8.256 6.093 5.303 1.00 91.19 84 HIS A CA 1
ATOM 674 C C . HIS A 1 84 ? 8.692 4.676 5.724 1.00 91.19 84 HIS A C 1
ATOM 676 O O . HIS A 1 84 ? 9.833 4.494 6.154 1.00 91.19 84 HIS A O 1
ATOM 682 N N . PRO A 1 85 ? 7.782 3.688 5.730 1.00 90.25 85 PRO A N 1
ATOM 683 C CA . PRO A 1 85 ? 8.125 2.330 6.138 1.00 90.25 85 PRO A CA 1
ATOM 684 C C . PRO A 1 85 ? 9.138 1.681 5.192 1.00 90.25 85 PRO A C 1
ATOM 686 O O . PRO A 1 85 ? 9.009 1.786 3.973 1.00 90.25 85 PRO A O 1
ATOM 689 N N . THR A 1 86 ? 10.076 0.913 5.751 1.00 91.00 86 THR A N 1
ATOM 690 C CA . THR A 1 86 ? 10.912 0.023 4.930 1.00 91.00 86 THR A CA 1
ATOM 691 C C . THR A 1 86 ? 10.084 -1.138 4.378 1.00 91.00 86 THR A C 1
ATOM 693 O O . THR A 1 86 ? 8.986 -1.441 4.870 1.00 91.00 86 THR A O 1
ATOM 696 N N . TRP A 1 87 ? 10.620 -1.865 3.396 1.00 90.81 87 TRP A N 1
ATOM 697 C CA . TRP A 1 87 ? 9.983 -3.089 2.900 1.00 90.81 87 TRP A CA 1
ATOM 698 C C . TRP A 1 87 ? 9.670 -4.100 4.008 1.00 90.81 87 TRP A C 1
ATOM 700 O O . TRP A 1 87 ? 8.581 -4.668 4.030 1.00 90.81 87 TRP A O 1
ATOM 710 N N . GLU A 1 88 ? 10.581 -4.326 4.953 1.00 91.56 88 GLU A N 1
ATOM 711 C CA . GLU A 1 88 ? 10.381 -5.252 6.073 1.00 91.56 88 GLU A CA 1
ATOM 712 C C . GLU A 1 88 ? 9.222 -4.813 6.970 1.00 91.56 88 GLU A C 1
ATOM 714 O O . GLU A 1 88 ? 8.412 -5.635 7.408 1.00 91.56 88 GLU A O 1
ATOM 719 N N . GLU A 1 89 ? 9.111 -3.512 7.231 1.00 90.62 89 GLU A N 1
ATOM 720 C CA . GLU A 1 89 ? 8.025 -2.964 8.037 1.00 90.62 89 GLU A CA 1
ATOM 721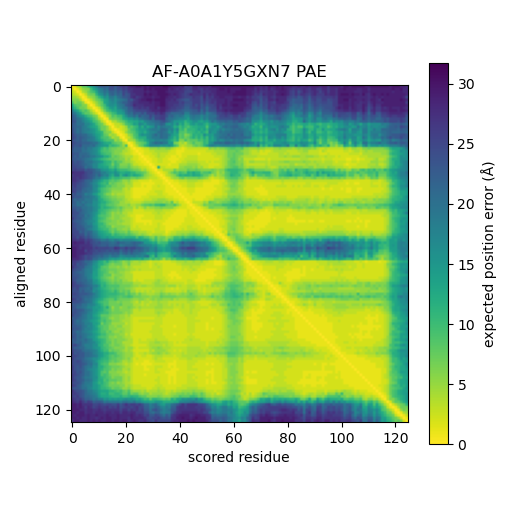 C C . GLU A 1 89 ? 6.684 -3.081 7.321 1.00 90.62 89 GLU A C 1
ATOM 723 O O . GLU A 1 89 ? 5.679 -3.437 7.943 1.00 90.62 89 GLU A O 1
ATOM 728 N N . ALA A 1 90 ? 6.673 -2.845 6.013 1.00 91.62 90 ALA A N 1
ATOM 729 C CA . ALA A 1 90 ? 5.500 -3.016 5.179 1.00 91.62 90 ALA A CA 1
ATOM 730 C C . ALA A 1 90 ? 5.067 -4.488 5.090 1.00 91.62 90 ALA A C 1
ATOM 732 O O . ALA A 1 90 ? 3.873 -4.767 5.191 1.00 91.62 90 ALA A O 1
ATOM 733 N N . LYS A 1 91 ? 6.008 -5.440 5.012 1.00 93.19 91 LYS A N 1
ATOM 734 C CA . LYS A 1 91 ? 5.736 -6.890 5.087 1.00 93.19 91 LYS A CA 1
ATOM 735 C C . LYS A 1 91 ? 5.078 -7.273 6.413 1.00 93.19 91 LYS A C 1
ATOM 737 O O . LYS A 1 91 ? 4.033 -7.931 6.433 1.00 93.19 91 LYS A O 1
ATOM 742 N N . ASP A 1 92 ? 5.635 -6.816 7.537 1.00 91.19 92 ASP A N 1
ATOM 743 C CA . ASP A 1 92 ? 5.012 -6.996 8.859 1.00 91.19 92 ASP A CA 1
ATOM 744 C C . ASP A 1 92 ? 3.622 -6.341 8.921 1.00 91.19 92 ASP A C 1
ATOM 746 O O . ASP A 1 92 ? 2.708 -6.847 9.572 1.00 91.19 92 ASP A O 1
ATOM 750 N N . PHE A 1 93 ? 3.431 -5.219 8.229 1.00 90.56 93 PHE A N 1
ATOM 751 C CA . PHE A 1 93 ? 2.151 -4.532 8.175 1.00 90.56 93 PHE A CA 1
ATOM 752 C C . PHE A 1 93 ? 1.087 -5.334 7.411 1.00 90.56 93 PHE A C 1
ATOM 754 O O . PHE A 1 93 ? 0.029 -5.605 7.991 1.00 90.56 93 PHE A O 1
ATOM 761 N N . VAL A 1 94 ? 1.356 -5.733 6.163 1.00 91.50 94 VAL A N 1
ATOM 762 C CA . VAL A 1 94 ? 0.378 -6.415 5.293 1.00 91.50 94 VAL A CA 1
ATOM 763 C C . VAL A 1 94 ? 0.110 -7.860 5.696 1.00 91.50 94 VAL A C 1
ATOM 765 O O . VAL A 1 94 ? -1.011 -8.334 5.535 1.00 91.50 94 VAL A O 1
ATOM 768 N N . SER A 1 95 ? 1.080 -8.553 6.299 1.00 90.50 95 SER A N 1
ATOM 769 C CA . SER A 1 95 ? 0.897 -9.931 6.788 1.00 90.50 95 SER A CA 1
ATOM 770 C C . SER A 1 95 ? -0.175 -10.054 7.878 1.00 90.50 95 SER A C 1
ATOM 772 O O . SER A 1 95 ? -0.802 -11.102 8.024 1.00 90.50 95 SER A O 1
ATOM 774 N N . ARG A 1 96 ? -0.425 -8.971 8.623 1.00 89.31 96 ARG A N 1
ATOM 775 C CA . ARG A 1 96 ? -1.425 -8.911 9.701 1.00 89.31 96 ARG A CA 1
ATOM 776 C C . ARG A 1 96 ? -2.824 -8.541 9.211 1.00 89.31 96 ARG A C 1
ATOM 778 O O . ARG A 1 96 ? -3.771 -8.590 9.995 1.00 89.31 96 ARG A O 1
ATOM 785 N N . ILE A 1 97 ? -2.960 -8.121 7.956 1.00 89.19 97 ILE A N 1
ATOM 786 C CA . ILE A 1 97 ? -4.230 -7.674 7.388 1.00 89.19 97 ILE A CA 1
ATOM 787 C C . ILE A 1 97 ? -4.921 -8.860 6.724 1.00 89.19 97 ILE A C 1
ATOM 789 O O . ILE A 1 97 ? -4.345 -9.559 5.893 1.00 89.19 97 ILE A O 1
ATOM 793 N N . LYS A 1 98 ? -6.185 -9.060 7.092 1.00 88.88 98 LYS A N 1
ATOM 794 C CA . LYS A 1 98 ? -7.104 -9.952 6.389 1.00 88.88 98 LYS A CA 1
ATOM 795 C C . LYS A 1 98 ? -8.057 -9.080 5.590 1.00 88.88 98 LYS A C 1
ATOM 797 O O . LYS A 1 98 ? -8.905 -8.409 6.177 1.00 88.88 98 LYS A O 1
ATOM 802 N N . PHE A 1 99 ? -7.866 -9.053 4.282 1.00 90.75 99 PHE A N 1
ATOM 803 C CA . PHE A 1 99 ? -8.710 -8.314 3.359 1.00 90.75 99 PHE A CA 1
ATOM 804 C C . PHE A 1 99 ? -8.782 -9.107 2.058 1.00 90.75 99 PHE A C 1
ATOM 806 O O . PHE A 1 99 ? -7.747 -9.383 1.457 1.00 90.75 99 PHE A O 1
ATOM 813 N N . ASP A 1 100 ? -9.986 -9.559 1.726 1.00 91.88 100 ASP A N 1
ATOM 814 C CA . ASP A 1 100 ? -10.254 -10.406 0.566 1.00 91.88 100 ASP A CA 1
ATOM 815 C C . ASP A 1 100 ? -10.544 -9.506 -0.634 1.00 91.88 100 ASP A C 1
ATOM 817 O O . ASP A 1 100 ? -11.673 -9.066 -0.842 1.00 91.88 100 ASP A O 1
ATOM 821 N N . ASP A 1 101 ? -9.472 -9.116 -1.315 1.00 93.38 101 ASP A N 1
ATOM 822 C CA . ASP A 1 101 ? -9.492 -8.204 -2.449 1.00 93.38 101 ASP A CA 1
ATOM 823 C C . ASP A 1 101 ? -8.298 -8.523 -3.365 1.00 93.38 101 ASP A C 1
ATOM 825 O O . ASP A 1 101 ? -7.161 -8.691 -2.900 1.00 93.38 101 ASP A O 1
ATOM 829 N N . ASP A 1 102 ? -8.553 -8.635 -4.669 1.00 93.31 102 ASP A N 1
ATOM 830 C CA . ASP A 1 102 ? -7.532 -9.007 -5.654 1.00 93.31 102 ASP A CA 1
ATOM 831 C C . ASP A 1 102 ? -6.415 -7.958 -5.732 1.00 93.31 102 ASP A C 1
ATOM 833 O O . ASP A 1 102 ? -5.233 -8.307 -5.784 1.00 93.31 102 ASP A O 1
ATOM 837 N N . ARG A 1 103 ? -6.760 -6.665 -5.655 1.00 92.75 103 ARG A N 1
ATOM 838 C CA . ARG A 1 103 ? -5.785 -5.563 -5.687 1.00 92.75 103 ARG A CA 1
ATOM 839 C C . ARG A 1 103 ? -4.943 -5.540 -4.433 1.00 92.75 103 ARG A C 1
ATOM 841 O O . ARG A 1 103 ? -3.736 -5.312 -4.503 1.00 92.75 103 ARG A O 1
ATOM 848 N N . PHE A 1 104 ? -5.549 -5.820 -3.287 1.00 94.00 104 PHE A N 1
ATOM 849 C CA . PHE A 1 104 ? -4.799 -5.971 -2.051 1.00 94.00 104 PHE A CA 1
ATOM 850 C C . PHE A 1 104 ? -3.846 -7.167 -2.114 1.00 94.00 104 PHE A C 1
ATOM 852 O O . PHE A 1 104 ? -2.715 -7.073 -1.639 1.00 94.00 104 PHE A O 1
ATOM 859 N N . SER A 1 105 ? -4.269 -8.273 -2.725 1.00 93.44 105 SER A N 1
ATOM 860 C CA . SER A 1 105 ? -3.434 -9.463 -2.903 1.00 93.44 105 SER A CA 1
ATOM 861 C C . SER A 1 105 ? -2.232 -9.192 -3.815 1.00 93.44 105 SER A C 1
ATOM 863 O O . SER A 1 105 ? -1.114 -9.599 -3.494 1.00 93.44 105 SER A O 1
ATOM 865 N N . GLU A 1 106 ? -2.426 -8.449 -4.908 1.00 91.94 106 GLU A N 1
ATOM 866 C CA . GLU A 1 106 ? -1.350 -7.975 -5.791 1.00 91.94 106 GLU A CA 1
ATOM 867 C C . GLU A 1 106 ? -0.372 -7.051 -5.050 1.00 91.94 106 GLU A C 1
ATOM 869 O O . GLU A 1 106 ? 0.837 -7.291 -5.054 1.00 91.94 106 GLU A O 1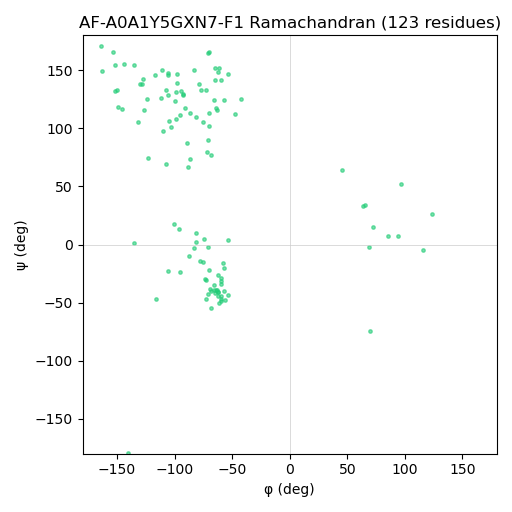
ATOM 874 N N . LEU A 1 107 ? -0.894 -6.040 -4.349 1.00 93.19 107 LEU A N 1
ATOM 875 C CA . LEU A 1 107 ? -0.118 -5.107 -3.529 1.00 93.19 107 LEU A CA 1
ATOM 876 C C . LEU A 1 107 ? 0.714 -5.845 -2.478 1.00 93.19 107 LEU A C 1
ATOM 878 O O . LEU A 1 107 ? 1.909 -5.585 -2.317 1.00 93.19 107 LEU A O 1
ATOM 882 N N . LYS A 1 108 ? 0.091 -6.784 -1.761 1.00 93.50 108 LYS A N 1
ATOM 883 C CA . LYS A 1 108 ? 0.753 -7.602 -0.745 1.00 93.50 108 LYS A CA 1
ATOM 884 C C . LYS A 1 108 ? 1.903 -8.396 -1.356 1.00 93.50 108 LYS A C 1
ATOM 886 O O . LYS A 1 108 ? 2.994 -8.396 -0.791 1.00 93.50 108 LYS A O 1
ATOM 891 N N . TRP A 1 109 ? 1.687 -9.008 -2.517 1.00 92.31 109 TRP A N 1
ATOM 892 C CA . TRP A 1 109 ? 2.727 -9.751 -3.219 1.00 92.31 109 TRP A CA 1
ATOM 893 C C . TRP A 1 109 ? 3.904 -8.851 -3.638 1.00 92.31 109 TRP A C 1
ATOM 895 O O . TRP A 1 109 ? 5.057 -9.238 -3.453 1.00 92.31 109 TRP A O 1
ATOM 905 N N . ILE A 1 110 ? 3.646 -7.628 -4.118 1.00 91.38 110 ILE A N 1
ATOM 906 C CA . ILE A 1 110 ? 4.698 -6.647 -4.447 1.00 91.38 110 ILE A CA 1
ATOM 907 C C . ILE A 1 110 ? 5.538 -6.314 -3.209 1.00 91.38 110 ILE A C 1
ATOM 909 O O . ILE A 1 110 ? 6.769 -6.341 -3.264 1.00 91.38 110 ILE A O 1
ATOM 913 N N . ILE A 1 111 ? 4.884 -6.039 -2.078 1.00 92.44 111 ILE A N 1
ATOM 914 C CA . ILE A 1 111 ? 5.564 -5.728 -0.814 1.00 92.44 111 ILE A CA 1
ATOM 915 C C . ILE A 1 111 ? 6.400 -6.913 -0.334 1.00 92.44 111 ILE A C 1
ATOM 917 O O . ILE A 1 111 ? 7.551 -6.730 0.058 1.00 92.44 111 ILE A O 1
ATOM 921 N N . GLU A 1 112 ? 5.861 -8.132 -0.389 1.00 91.94 112 GLU A N 1
ATOM 922 C CA . GLU A 1 112 ? 6.567 -9.359 0.002 1.00 91.94 112 GLU A CA 1
ATOM 923 C C . GLU A 1 112 ? 7.840 -9.593 -0.826 1.00 91.94 112 GLU A C 1
ATOM 925 O O . GLU A 1 112 ? 8.846 -10.053 -0.275 1.00 91.94 112 GLU A O 1
ATOM 930 N N . ASN A 1 113 ? 7.843 -9.154 -2.086 1.00 90.38 113 ASN A N 1
ATOM 931 C CA . ASN A 1 113 ? 8.980 -9.230 -3.006 1.00 90.38 113 ASN A CA 1
ATOM 932 C C . ASN A 1 113 ? 9.827 -7.946 -3.068 1.00 90.38 113 ASN A C 1
ATOM 934 O O . ASN A 1 113 ? 10.665 -7.809 -3.955 1.00 90.38 113 ASN A O 1
ATOM 938 N N . GLY A 1 114 ? 9.644 -7.006 -2.133 1.00 88.38 114 GLY A N 1
ATOM 939 C CA . GLY A 1 114 ? 10.483 -5.805 -2.039 1.00 88.38 114 GLY A CA 1
ATOM 940 C C . GLY A 1 114 ? 10.347 -4.860 -3.235 1.00 88.38 114 GLY A C 1
ATOM 941 O O . GLY A 1 114 ? 11.332 -4.265 -3.662 1.00 88.38 114 GLY A O 1
ATOM 942 N N . GLY A 1 115 ? 9.148 -4.762 -3.813 1.00 85.56 115 GLY A N 1
ATOM 943 C CA . GLY A 1 115 ? 8.879 -3.866 -4.935 1.00 85.56 115 GLY A CA 1
ATOM 944 C C . GLY A 1 115 ? 9.223 -4.441 -6.310 1.00 85.56 115 GLY A C 1
ATOM 945 O O . GLY A 1 115 ? 9.132 -3.717 -7.298 1.00 85.56 115 GLY A O 1
ATOM 946 N N . CYS A 1 116 ? 9.592 -5.718 -6.414 1.00 80.94 116 CYS A N 1
ATOM 947 C CA . CYS A 1 116 ? 9.824 -6.380 -7.699 1.00 80.94 116 CYS A CA 1
ATOM 948 C C . CYS A 1 116 ? 8.554 -7.082 -8.195 1.00 80.94 116 CYS A C 1
ATOM 950 O O . CYS A 1 116 ? 7.957 -7.877 -7.472 1.00 80.94 116 CYS A O 1
ATOM 952 N N . THR A 1 117 ? 8.161 -6.825 -9.449 1.00 71.06 117 THR A N 1
ATOM 953 C CA . THR A 1 117 ? 6.997 -7.480 -10.084 1.00 71.06 117 THR A CA 1
ATOM 954 C C . THR A 1 117 ? 7.331 -8.622 -11.035 1.00 71.06 117 THR A C 1
ATOM 956 O O . THR A 1 117 ? 6.488 -9.043 -11.827 1.00 71.06 117 THR A O 1
ATOM 959 N N . GLU A 1 118 ? 8.540 -9.170 -10.948 1.00 63.53 118 GLU A N 1
ATOM 960 C CA . GLU A 1 118 ? 8.983 -10.300 -11.765 1.00 63.53 118 GLU A CA 1
ATOM 961 C C . GLU A 1 118 ? 8.245 -11.595 -11.403 1.00 63.53 118 GLU A C 1
ATOM 963 O O . GLU A 1 118 ? 8.769 -12.498 -10.763 1.00 63.53 118 GLU A O 1
ATOM 968 N N . LYS A 1 119 ? 6.999 -11.716 -11.859 1.00 50.00 119 LYS A N 1
ATOM 969 C CA . LYS A 1 119 ? 6.279 -12.991 -11.921 1.00 50.00 119 LYS A CA 1
ATOM 970 C C . LYS A 1 119 ? 6.638 -13.780 -13.196 1.00 50.00 119 LYS A C 1
ATOM 972 O O . LYS A 1 119 ? 6.163 -14.897 -13.356 1.00 50.00 119 LYS A O 1
ATOM 977 N N . TYR A 1 120 ? 7.466 -13.208 -14.088 1.00 44.84 120 TYR A N 1
ATOM 978 C CA . TYR A 1 120 ? 7.717 -13.713 -15.450 1.00 44.84 120 TYR A CA 1
ATOM 979 C C . TYR A 1 120 ? 9.186 -13.753 -15.923 1.00 44.84 120 TYR A C 1
ATOM 981 O O . TYR A 1 120 ? 9.427 -14.204 -17.042 1.00 44.84 120 TYR A O 1
ATOM 989 N N . LEU A 1 121 ? 10.186 -13.377 -15.116 1.00 47.22 121 LEU A N 1
ATOM 990 C CA . LEU A 1 121 ? 11.598 -13.524 -15.511 1.00 47.22 121 LEU A CA 1
ATOM 991 C C . LEU A 1 121 ? 12.159 -14.898 -15.116 1.00 47.22 121 LEU A C 1
ATOM 993 O O . LEU A 1 121 ? 13.052 -15.041 -14.293 1.00 47.22 121 LEU A O 1
ATOM 997 N N . THR A 1 122 ? 11.635 -15.944 -15.757 1.00 44.53 122 THR A N 1
ATOM 998 C CA . THR A 1 122 ? 12.271 -17.278 -15.771 1.00 44.53 122 THR A CA 1
ATOM 999 C C . THR A 1 122 ? 13.387 -17.410 -16.808 1.00 44.53 122 THR A C 1
ATOM 1001 O O . THR A 1 122 ? 13.943 -18.495 -16.962 1.00 44.53 122 THR A O 1
ATOM 1004 N N . ARG A 1 123 ? 13.727 -16.359 -17.558 1.00 39.84 123 ARG A N 1
ATOM 1005 C CA . ARG A 1 123 ? 14.845 -16.369 -18.508 1.00 39.84 123 ARG A CA 1
ATOM 1006 C C . ARG A 1 123 ? 15.405 -14.958 -18.619 1.00 39.84 123 ARG A C 1
ATOM 1008 O O . ARG A 1 123 ? 14.620 -14.054 -18.873 1.00 39.84 123 ARG A O 1
ATOM 1015 N N . LEU A 1 124 ? 16.730 -14.834 -18.539 1.00 42.06 124 LEU A N 1
ATOM 1016 C CA . LEU A 1 124 ? 17.545 -13.618 -18.710 1.00 42.06 124 LEU A CA 1
ATOM 1017 C C . LEU A 1 124 ? 17.941 -12.896 -17.407 1.00 42.06 124 LEU A C 1
ATOM 1019 O O . LEU A 1 124 ? 17.793 -11.685 -17.288 1.00 42.06 124 LEU A O 1
ATOM 1023 N N . CYS A 1 125 ? 18.524 -13.660 -16.482 1.00 41.72 125 CYS A N 1
ATOM 1024 C CA . CYS A 1 125 ? 19.805 -13.293 -15.871 1.00 41.72 125 CYS A CA 1
ATOM 1025 C C . CYS A 1 125 ? 20.836 -14.333 -16.320 1.00 41.72 125 CYS A C 1
ATOM 1027 O O . CYS A 1 125 ? 20.430 -15.515 -16.446 1.00 41.72 125 CYS A O 1
#

Secondary structure (DSSP, 8-state):
----------S--HHHHHTTS--EEEEEEE-TTTS-EEEEEEEGGGEEEEEEE-B-S--SSSS-BBPPPEEEES-GGG--EEE---HHHHHHHHHT-----HHHHHHHHHHHTTTB--SS-SS--